Protein AF-A0A421NUI9-F1 (afdb_monomer_lite)

Organism: NCBI:txid69896

Secondary structure (DSSP, 8-state):
---------SSHHHHHHHHHHHTSTTHHHHHT-BSSTT--B--HHHHHT-------HHHHHHHHHHHHHHHHHHHHHT-

Radius of gyration: 16.75 Å; chains: 1; bounding box: 51×28×39 Å

Structure (mmCIF, N/CA/C/O backbone):
data_AF-A0A421NUI9-F1
#
_entry.id   AF-A0A421NUI9-F1
#
loop_
_atom_site.group_PDB
_atom_site.id
_atom_site.type_symbol
_atom_site.label_atom_id
_atom_site.label_alt_id
_atom_site.label_comp_id
_atom_site.label_asym_id
_atom_site.label_entity_id
_atom_site.label_seq_id
_atom_site.pdbx_PDB_ins_code
_atom_site.Cartn_x
_atom_site.Cartn_y
_atom_site.Cartn_z
_atom_site.occupancy
_atom_site.B_iso_or_equiv
_atom_site.auth_seq_id
_atom_site.auth_comp_id
_atom_site.auth_asym_id
_atom_site.auth_atom_id
_atom_site.pdbx_PDB_model_num
ATOM 1 N N . MET A 1 1 ? -30.255 18.557 -13.486 1.00 32.28 1 MET A N 1
ATOM 2 C CA . MET A 1 1 ? -30.600 18.673 -12.054 1.00 32.28 1 MET A CA 1
ATOM 3 C C . MET A 1 1 ? -29.611 17.811 -11.285 1.00 32.28 1 MET A C 1
ATOM 5 O O . MET A 1 1 ? -29.653 16.597 -11.410 1.00 32.28 1 MET A O 1
ATOM 9 N N . PHE A 1 2 ? -28.635 18.441 -10.631 1.00 46.69 2 PHE A N 1
ATOM 10 C CA . PHE A 1 2 ? -27.554 17.768 -9.907 1.00 46.69 2 PHE A CA 1
ATOM 11 C C . PHE A 1 2 ? -27.978 17.535 -8.464 1.00 46.69 2 PHE A C 1
ATOM 13 O O . PHE A 1 2 ? -28.055 18.512 -7.738 1.00 46.69 2 PHE A O 1
ATOM 20 N N . LEU A 1 3 ? -28.208 16.287 -8.053 1.00 37.91 3 LEU A N 1
ATOM 21 C CA . LEU A 1 3 ? -28.130 15.852 -6.650 1.00 37.91 3 LEU A CA 1
ATOM 22 C C . LEU A 1 3 ? -27.828 14.344 -6.613 1.00 37.91 3 LEU A C 1
ATOM 24 O O . LEU A 1 3 ? -28.621 13.536 -6.148 1.00 37.91 3 LEU A O 1
ATOM 28 N N . GLY A 1 4 ? -26.682 13.953 -7.166 1.00 36.31 4 GLY A N 1
ATOM 29 C CA . GLY A 1 4 ? -26.107 12.629 -6.950 1.00 36.31 4 GLY A CA 1
ATOM 30 C C . GLY A 1 4 ? -24.892 12.808 -6.066 1.00 36.31 4 GLY A C 1
ATOM 31 O O . GLY A 1 4 ? -23.798 13.017 -6.583 1.00 36.31 4 GLY A O 1
ATOM 32 N N . GLY A 1 5 ? -25.094 12.828 -4.746 1.00 39.91 5 GLY A N 1
ATOM 33 C CA . GLY A 1 5 ? -23.985 12.794 -3.803 1.00 39.91 5 GLY A CA 1
ATOM 34 C C . GLY A 1 5 ? -23.084 11.630 -4.187 1.00 39.91 5 GLY A C 1
ATOM 35 O O . GLY A 1 5 ? -23.549 10.494 -4.259 1.00 39.91 5 GLY A O 1
ATOM 36 N N . PHE A 1 6 ? -21.825 11.931 -4.496 1.00 41.44 6 PHE A N 1
ATOM 37 C CA . PHE A 1 6 ? -20.774 10.935 -4.610 1.00 41.44 6 PHE A CA 1
ATOM 38 C C . PHE A 1 6 ? -20.730 10.194 -3.273 1.00 41.44 6 PHE A C 1
ATOM 40 O O . PHE A 1 6 ? -20.059 10.611 -2.330 1.00 41.44 6 PHE A O 1
ATOM 47 N N . VAL A 1 7 ? -21.478 9.098 -3.173 1.00 42.41 7 VAL A N 1
ATOM 48 C CA . VAL A 1 7 ? -21.188 8.050 -2.210 1.00 42.41 7 VAL A CA 1
ATOM 49 C C . VAL A 1 7 ? -19.872 7.485 -2.714 1.00 42.41 7 VAL A C 1
ATOM 51 O O . VAL A 1 7 ? -19.850 6.602 -3.568 1.00 42.41 7 VAL A O 1
ATOM 54 N N . PHE A 1 8 ? -18.761 8.086 -2.280 1.00 42.56 8 PHE A N 1
ATOM 55 C CA . PHE A 1 8 ? -17.467 7.432 -2.353 1.00 42.56 8 PHE A CA 1
ATOM 56 C C . PHE A 1 8 ? -17.686 6.084 -1.694 1.00 42.56 8 PHE A C 1
ATOM 58 O O . PHE A 1 8 ? -17.876 6.016 -0.486 1.00 42.56 8 PHE A O 1
ATOM 65 N N . TRP A 1 9 ? -17.763 5.045 -2.512 1.00 45.75 9 TRP A N 1
ATOM 66 C CA . TRP A 1 9 ? -17.788 3.658 -2.101 1.00 45.75 9 TRP A CA 1
ATOM 67 C C . TRP A 1 9 ? -16.692 3.474 -1.040 1.00 45.75 9 TRP A C 1
ATOM 69 O O . TRP A 1 9 ? -15.502 3.601 -1.329 1.00 45.75 9 TRP A O 1
ATOM 79 N N . SER A 1 10 ? -17.113 3.368 0.222 1.00 51.38 10 SER A N 1
ATOM 80 C CA . SER A 1 10 ? -16.399 3.974 1.357 1.00 51.38 10 SER A CA 1
ATOM 81 C C . SER A 1 10 ? -15.067 3.324 1.734 1.00 51.38 10 SER A C 1
ATOM 83 O O . SER A 1 10 ? -14.314 3.933 2.496 1.00 51.38 10 SER A O 1
ATOM 85 N N . GLY A 1 11 ? -14.758 2.140 1.197 1.00 53.19 11 GLY A N 1
ATOM 86 C CA . GLY A 1 11 ? -13.554 1.369 1.529 1.00 53.19 11 GLY A CA 1
ATOM 87 C C . GLY A 1 11 ? -12.494 1.314 0.424 1.00 53.19 11 GLY A C 1
ATOM 88 O O . GLY A 1 11 ? -11.311 1.482 0.708 1.00 53.19 11 GLY A O 1
ATOM 89 N N . GLY A 1 12 ? -12.891 1.154 -0.842 1.00 66.62 12 GLY A N 1
ATOM 90 C CA . GLY A 1 12 ? -11.960 0.828 -1.933 1.00 66.62 12 GLY A CA 1
ATOM 91 C C . GLY A 1 12 ? -10.835 1.843 -2.171 1.00 66.62 12 GLY A C 1
ATOM 92 O O . GLY A 1 12 ? -9.666 1.454 -2.168 1.00 66.62 12 GLY A O 1
ATOM 93 N N . PRO A 1 13 ? -11.136 3.149 -2.324 1.00 77.94 13 PRO A N 1
ATOM 94 C CA . PRO A 1 13 ? -10.103 4.158 -2.564 1.00 77.94 13 PRO A CA 1
ATOM 95 C C . PRO A 1 13 ? -9.139 4.335 -1.382 1.00 77.94 13 PRO A C 1
ATOM 97 O O . PRO A 1 13 ? -7.954 4.585 -1.586 1.00 77.94 13 PRO A O 1
ATOM 100 N N . ARG A 1 14 ? -9.631 4.178 -0.144 1.00 81.56 14 ARG A N 1
ATOM 101 C CA . ARG A 1 14 ? -8.810 4.297 1.073 1.00 81.56 14 ARG A CA 1
ATOM 102 C C . ARG A 1 14 ? -7.895 3.093 1.248 1.00 81.56 14 ARG A C 1
ATOM 104 O O . ARG A 1 14 ? -6.721 3.266 1.556 1.00 81.56 14 ARG A O 1
ATOM 111 N N . TYR A 1 15 ? -8.417 1.890 1.004 1.00 84.06 15 TYR A N 1
ATOM 112 C CA . TYR A 1 15 ? -7.616 0.671 1.022 1.00 84.06 15 TYR A CA 1
ATOM 113 C C . TYR A 1 15 ? -6.494 0.757 -0.009 1.00 84.06 15 TYR A C 1
ATOM 115 O O . TYR A 1 15 ? -5.340 0.516 0.330 1.00 84.06 15 TYR A O 1
ATOM 123 N N . LEU A 1 16 ? -6.816 1.162 -1.243 1.00 82.12 16 LEU A N 1
ATOM 124 C CA . LEU A 1 16 ? -5.824 1.318 -2.303 1.00 82.12 16 LEU A CA 1
ATOM 125 C C . LEU A 1 16 ? -4.744 2.335 -1.922 1.00 82.12 16 LEU A C 1
ATOM 127 O O . LEU A 1 16 ? -3.563 2.053 -2.102 1.00 82.12 16 LEU A O 1
ATOM 131 N N . LEU A 1 17 ? -5.129 3.478 -1.347 1.00 83.88 17 LEU A N 1
ATOM 132 C CA . LEU A 1 17 ? -4.181 4.482 -0.869 1.00 83.88 17 LEU A CA 1
ATOM 133 C C . LEU A 1 17 ? -3.215 3.894 0.168 1.00 83.88 17 LEU A C 1
ATOM 135 O O . LEU A 1 17 ? -2.004 4.012 -0.005 1.00 83.88 17 LEU A O 1
ATOM 139 N N . TYR A 1 18 ? -3.735 3.218 1.198 1.00 82.44 18 TYR A N 1
ATOM 140 C CA . TYR A 1 18 ? -2.902 2.588 2.225 1.00 82.44 18 TYR A CA 1
ATOM 141 C C . TYR A 1 18 ? -2.029 1.462 1.674 1.00 82.44 18 TYR A C 1
ATOM 143 O O . TYR A 1 18 ? -0.861 1.327 2.044 1.00 82.44 18 TYR A O 1
ATOM 151 N N . PHE A 1 19 ? -2.574 0.670 0.759 1.00 81.31 19 PHE A N 1
ATOM 152 C CA . PHE A 1 19 ? -1.858 -0.406 0.095 1.00 81.31 19 PHE A CA 1
ATOM 153 C C . PHE A 1 19 ? -0.690 0.129 -0.748 1.00 81.31 19 PHE A C 1
ATOM 155 O O . PHE A 1 19 ? 0.422 -0.402 -0.671 1.00 81.31 19 PHE A O 1
ATOM 162 N N . MET A 1 20 ? -0.913 1.214 -1.494 1.00 78.31 20 MET A N 1
ATOM 163 C CA . MET A 1 20 ? 0.116 1.883 -2.292 1.00 78.31 20 MET A CA 1
ATOM 164 C C . MET A 1 20 ? 1.149 2.611 -1.431 1.00 78.31 20 MET A C 1
ATOM 166 O O . MET A 1 20 ? 2.326 2.606 -1.782 1.00 78.31 20 MET A O 1
ATOM 170 N N . SER A 1 21 ? 0.748 3.211 -0.307 1.00 77.62 21 SER A N 1
ATOM 171 C CA . SER A 1 21 ? 1.686 3.880 0.601 1.00 77.62 21 SER A CA 1
ATOM 172 C C . SER A 1 21 ? 2.506 2.899 1.442 1.00 77.62 21 SER A C 1
ATOM 174 O O . SER A 1 21 ? 3.636 3.214 1.802 1.00 77.62 21 SER A O 1
ATOM 176 N N . GLY A 1 22 ? 1.938 1.734 1.774 1.00 72.38 22 GLY A N 1
ATOM 177 C CA . GLY A 1 22 ? 2.509 0.779 2.726 1.00 72.38 22 GLY A CA 1
ATOM 178 C C . GLY A 1 22 ? 3.140 -0.467 2.100 1.00 72.38 22 GLY A C 1
ATOM 179 O O . GLY A 1 22 ? 4.311 -0.734 2.347 1.00 72.38 22 GLY A O 1
ATOM 180 N N . ILE A 1 23 ? 2.379 -1.247 1.317 1.00 61.94 23 ILE A N 1
ATOM 181 C CA . ILE A 1 23 ? 2.767 -2.615 0.902 1.00 61.94 23 ILE A CA 1
ATOM 182 C C . ILE A 1 23 ? 3.559 -2.622 -0.405 1.00 61.94 23 ILE A C 1
ATOM 184 O O . ILE A 1 23 ? 4.638 -3.201 -0.468 1.00 61.94 23 ILE A O 1
ATOM 188 N N . ILE A 1 24 ? 3.048 -1.954 -1.440 1.00 61.47 24 ILE A N 1
ATOM 189 C CA . ILE A 1 24 ? 3.837 -1.650 -2.651 1.00 61.47 24 ILE A CA 1
ATOM 190 C C . ILE A 1 24 ? 4.771 -0.455 -2.401 1.00 61.47 24 ILE A C 1
ATOM 192 O O . ILE A 1 24 ? 5.654 -0.173 -3.214 1.00 61.47 24 ILE A O 1
ATOM 196 N N . GLY A 1 25 ? 4.564 0.212 -1.254 1.00 61.88 25 GLY A N 1
ATOM 197 C CA . GLY A 1 25 ? 5.200 1.427 -0.766 1.00 61.88 25 GLY A CA 1
ATOM 198 C C . GLY A 1 25 ? 6.529 1.691 -1.425 1.00 61.88 25 GLY A C 1
ATOM 199 O O . GLY A 1 25 ? 7.406 0.853 -1.290 1.00 61.88 25 GLY A O 1
ATOM 200 N N . PHE A 1 26 ? 6.612 2.823 -2.135 1.00 63.09 26 PHE A N 1
ATOM 201 C CA . PHE A 1 26 ? 7.744 3.466 -2.822 1.00 63.09 26 PHE A CA 1
ATOM 202 C C . PHE A 1 26 ? 8.961 2.622 -3.223 1.00 63.09 26 PHE A C 1
ATOM 204 O O . PHE A 1 26 ? 9.411 2.767 -4.343 1.00 63.09 26 PHE A O 1
ATOM 211 N N . ARG A 1 27 ? 9.504 1.770 -2.360 1.00 67.75 27 ARG A N 1
ATOM 212 C CA . ARG A 1 27 ? 10.528 0.761 -2.618 1.00 67.75 27 ARG A CA 1
ATOM 213 C C . ARG A 1 27 ? 10.195 -0.183 -3.774 1.00 67.75 27 ARG A C 1
ATOM 215 O O . ARG A 1 27 ? 11.034 -0.329 -4.652 1.00 67.75 27 ARG A O 1
ATOM 222 N N . GLU A 1 28 ? 9.015 -0.802 -3.819 1.00 72.25 28 GLU A N 1
ATOM 223 C CA . GLU A 1 28 ? 8.705 -1.711 -4.940 1.00 72.25 28 GLU A CA 1
ATOM 224 C C . GLU A 1 28 ? 8.485 -0.914 -6.232 1.00 72.25 28 GLU A C 1
ATOM 226 O O . GLU A 1 28 ? 8.998 -1.283 -7.286 1.00 72.25 28 GLU A O 1
ATOM 231 N N . LEU A 1 29 ? 7.827 0.247 -6.141 1.00 73.19 29 LEU A N 1
ATOM 232 C CA . LEU A 1 29 ? 7.718 1.192 -7.258 1.00 73.19 29 LEU A CA 1
ATOM 233 C C . LEU A 1 29 ? 9.084 1.697 -7.742 1.00 73.19 29 LEU A C 1
ATOM 235 O O . LEU A 1 29 ? 9.284 1.839 -8.940 1.00 73.19 29 LEU A O 1
ATOM 239 N N . HIS A 1 30 ? 10.027 1.930 -6.832 1.00 72.38 30 HIS A N 1
ATOM 240 C CA . HIS A 1 30 ? 11.398 2.343 -7.114 1.00 72.38 30 HIS A CA 1
ATOM 241 C C . HIS A 1 30 ? 12.190 1.214 -7.779 1.00 72.38 30 HIS A C 1
ATOM 243 O O . HIS A 1 30 ? 12.952 1.471 -8.702 1.00 72.38 30 HIS A O 1
ATOM 249 N N . ASN A 1 31 ? 11.979 -0.038 -7.367 1.00 75.94 31 ASN A N 1
ATOM 250 C CA . ASN A 1 31 ? 12.578 -1.206 -8.020 1.00 75.94 31 ASN A CA 1
ATOM 251 C C . ASN A 1 31 ? 12.030 -1.423 -9.440 1.00 75.94 31 ASN A C 1
ATOM 253 O O . ASN A 1 31 ? 12.734 -1.946 -10.298 1.00 75.94 31 ASN A O 1
ATOM 257 N N . MET A 1 32 ? 10.780 -1.022 -9.683 1.00 76.31 32 MET A N 1
ATOM 258 C CA . MET A 1 32 ? 10.138 -1.049 -11.001 1.00 76.31 32 MET A CA 1
ATOM 259 C C . MET A 1 32 ? 10.394 0.221 -11.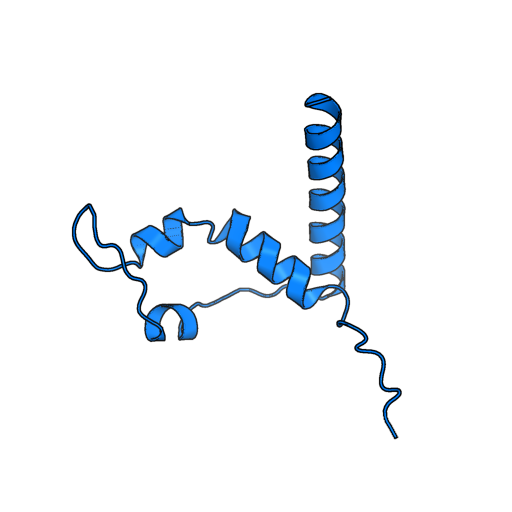828 1.00 76.31 32 MET A C 1
ATOM 261 O O . MET A 1 32 ? 10.003 0.291 -12.997 1.00 76.31 32 MET A O 1
ATOM 265 N N . ALA A 1 33 ? 11.017 1.233 -11.228 1.00 75.38 33 ALA A N 1
ATOM 266 C CA . ALA A 1 33 ? 11.311 2.485 -11.887 1.00 75.38 33 ALA A CA 1
ATOM 267 C C . ALA A 1 33 ? 12.583 2.372 -12.729 1.00 75.38 33 ALA A C 1
ATOM 269 O O . ALA A 1 33 ? 13.535 1.671 -12.389 1.00 75.38 33 ALA A O 1
ATOM 270 N N . ILE A 1 34 ? 12.591 3.088 -13.846 1.00 73.94 34 ILE A N 1
ATOM 271 C CA . ILE A 1 34 ? 13.676 3.069 -14.821 1.00 73.94 34 ILE A CA 1
ATOM 272 C C . ILE A 1 34 ? 14.395 4.418 -14.751 1.00 73.94 34 ILE A C 1
ATOM 274 O O . ILE A 1 34 ? 13.753 5.466 -14.653 1.00 73.94 34 ILE A O 1
ATOM 278 N N . GLY A 1 35 ? 15.727 4.395 -14.810 1.00 71.81 35 GLY A N 1
ATOM 279 C CA . GLY A 1 35 ? 16.560 5.596 -14.855 1.00 71.81 35 GLY A CA 1
ATOM 280 C C . GLY A 1 35 ? 17.836 5.485 -14.026 1.00 71.81 35 GLY A C 1
ATOM 281 O O . GLY A 1 35 ? 18.082 4.484 -13.357 1.00 71.81 35 GLY A O 1
ATOM 282 N N . THR A 1 36 ? 18.673 6.516 -14.091 1.00 63.91 36 THR A N 1
ATOM 283 C CA . THR A 1 36 ? 19.884 6.650 -13.271 1.00 63.91 36 THR A CA 1
ATOM 284 C C . THR A 1 36 ? 19.601 7.480 -12.020 1.00 63.91 36 THR A C 1
ATOM 286 O O . THR A 1 36 ? 18.601 8.197 -11.940 1.00 63.91 36 THR A O 1
ATOM 289 N N . THR A 1 37 ? 20.479 7.376 -11.020 1.00 66.69 37 THR A N 1
ATOM 290 C CA . THR A 1 37 ? 20.376 8.057 -9.722 1.00 66.69 37 THR A CA 1
ATOM 291 C C . THR A 1 37 ? 20.209 9.574 -9.914 1.00 66.69 37 THR A C 1
ATOM 293 O O . THR A 1 37 ? 21.180 10.281 -10.163 1.00 66.69 37 THR A O 1
ATOM 296 N N . GLY A 1 38 ? 18.966 10.068 -9.856 1.00 67.19 38 GLY A N 1
ATOM 297 C CA . GLY A 1 38 ? 18.608 11.480 -10.074 1.00 67.19 38 GLY A CA 1
ATOM 298 C C . GLY A 1 38 ? 17.449 11.719 -11.053 1.00 67.19 38 GLY A C 1
ATOM 299 O O . GLY A 1 38 ? 16.805 12.763 -10.977 1.00 67.19 38 GLY A O 1
ATOM 300 N N . GLN A 1 39 ? 17.131 10.756 -11.923 1.00 68.25 39 GLN A N 1
ATOM 301 C CA . GLN A 1 39 ? 15.968 10.802 -12.821 1.00 68.25 39 GLN A CA 1
ATOM 302 C C . GLN A 1 39 ? 15.275 9.445 -12.850 1.00 68.25 39 GLN A C 1
ATOM 304 O O . GLN A 1 39 ? 15.423 8.661 -13.782 1.00 68.25 39 GLN A O 1
ATOM 309 N N . ILE A 1 40 ? 14.517 9.176 -11.793 1.00 78.69 40 ILE A N 1
ATOM 310 C CA . ILE A 1 40 ? 13.746 7.948 -11.646 1.00 78.69 40 ILE A CA 1
ATOM 311 C C . ILE A 1 40 ? 12.338 8.213 -12.173 1.00 7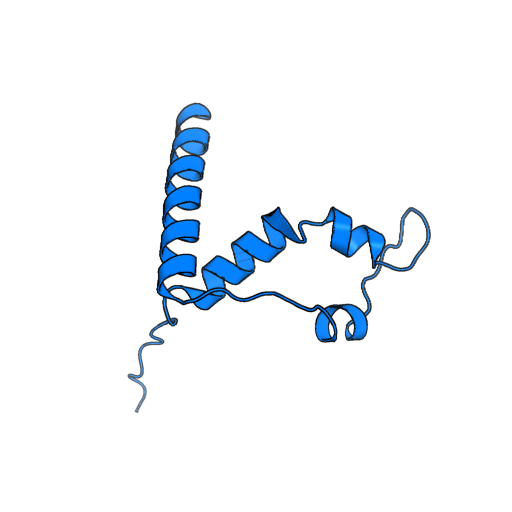8.69 40 ILE A C 1
ATOM 313 O O . ILE A 1 40 ? 11.644 9.101 -11.674 1.00 78.69 40 ILE A O 1
ATOM 317 N N . GLN A 1 41 ? 11.926 7.461 -13.191 1.00 81.81 41 GLN A N 1
ATOM 318 C CA . GLN A 1 41 ? 10.587 7.545 -13.769 1.00 81.81 41 GLN A CA 1
ATOM 319 C C . GLN A 1 41 ? 9.917 6.178 -13.723 1.00 81.81 41 GLN A C 1
ATOM 321 O O . GLN A 1 41 ? 10.550 5.150 -13.962 1.00 81.81 41 GLN A O 1
ATOM 326 N N . ILE A 1 42 ? 8.618 6.170 -13.439 1.00 82.50 42 ILE A N 1
ATOM 327 C CA . ILE A 1 42 ? 7.804 4.961 -13.515 1.00 82.50 42 ILE A CA 1
ATOM 328 C C . ILE A 1 42 ? 6.965 5.071 -14.789 1.00 82.50 42 ILE A C 1
ATOM 330 O O . ILE A 1 42 ? 6.124 5.970 -14.874 1.00 82.50 42 ILE A O 1
ATOM 334 N N . PRO A 1 43 ? 7.192 4.204 -15.791 1.00 84.75 43 PRO A N 1
ATOM 335 C CA . PRO A 1 43 ? 6.355 4.169 -16.980 1.00 84.75 43 PRO A CA 1
ATOM 336 C C . PRO A 1 43 ? 4.889 3.931 -16.612 1.00 84.75 43 PRO A C 1
ATOM 338 O O . PRO A 1 43 ? 4.584 3.135 -15.725 1.00 84.75 43 PRO A O 1
ATOM 341 N N . ILE A 1 44 ? 3.970 4.569 -17.337 1.00 81.19 44 ILE A N 1
ATOM 342 C CA . ILE A 1 44 ? 2.525 4.368 -17.136 1.00 81.19 44 ILE A CA 1
ATOM 343 C C . ILE A 1 44 ? 2.160 2.888 -17.313 1.00 81.19 44 ILE A C 1
ATOM 345 O O . ILE A 1 44 ? 1.426 2.338 -16.500 1.00 81.19 44 IL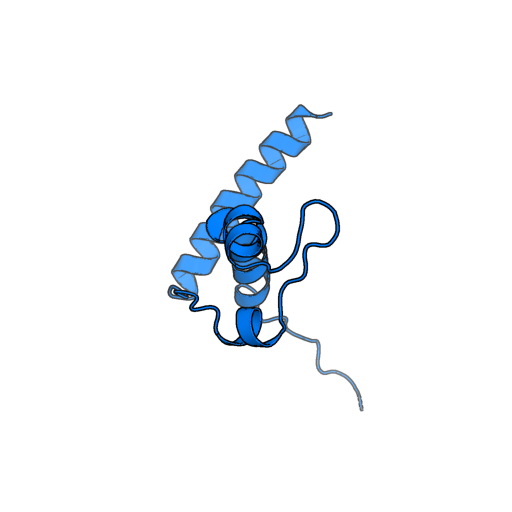E A O 1
ATOM 349 N N . THR A 1 45 ? 2.774 2.213 -18.286 1.00 83.44 45 THR A N 1
ATOM 350 C CA . THR A 1 45 ? 2.593 0.776 -18.525 1.00 83.44 45 THR A CA 1
ATOM 351 C C . THR A 1 45 ? 2.978 -0.084 -17.320 1.00 83.44 45 THR A C 1
ATOM 353 O O . THR A 1 45 ? 2.386 -1.136 -17.098 1.00 83.44 45 THR A O 1
ATOM 356 N N . THR A 1 46 ? 3.944 0.342 -16.505 1.00 81.06 46 THR A N 1
ATOM 357 C CA . THR A 1 46 ? 4.316 -0.355 -15.266 1.00 81.06 46 THR A CA 1
ATOM 358 C C . THR A 1 46 ? 3.212 -0.245 -14.216 1.00 81.06 46 THR A C 1
ATOM 360 O O . THR A 1 46 ? 2.917 -1.223 -13.533 1.00 81.06 46 THR A O 1
ATOM 363 N N . ILE A 1 47 ? 2.570 0.922 -14.107 1.00 80.75 47 ILE A N 1
ATOM 364 C CA . ILE A 1 47 ? 1.433 1.134 -13.199 1.00 80.75 47 ILE A CA 1
ATOM 365 C C . ILE A 1 47 ? 0.203 0.351 -13.674 1.00 80.75 47 ILE A C 1
ATOM 367 O O . ILE A 1 47 ? -0.476 -0.269 -12.861 1.00 80.75 47 ILE A O 1
ATOM 371 N N . GLU A 1 48 ? -0.064 0.333 -14.980 1.00 83.31 48 GLU A N 1
ATOM 372 C CA . GLU A 1 48 ? -1.195 -0.400 -15.569 1.00 83.31 48 GLU A CA 1
ATOM 373 C C . GLU A 1 48 ? -1.089 -1.917 -15.368 1.00 83.31 48 GLU A C 1
ATOM 375 O O . GLU A 1 48 ? -2.100 -2.588 -15.176 1.00 83.31 48 GLU A O 1
ATOM 380 N N . ASN A 1 49 ? 0.133 -2.458 -15.364 1.00 82.38 49 ASN A N 1
ATOM 381 C CA . ASN A 1 49 ? 0.387 -3.888 -15.170 1.00 82.38 49 ASN A CA 1
ATOM 382 C C . ASN A 1 49 ? 0.568 -4.289 -13.695 1.00 82.38 49 ASN A C 1
ATOM 384 O O . ASN A 1 49 ? 0.867 -5.449 -13.391 1.00 82.38 49 ASN A O 1
ATOM 388 N N . LEU A 1 50 ? 0.394 -3.351 -12.760 1.00 79.25 50 LEU A N 1
ATOM 389 C CA . LEU A 1 50 ? 0.550 -3.611 -11.337 1.00 79.25 50 LEU A CA 1
ATOM 390 C C . LEU A 1 50 ? -0.533 -4.586 -10.856 1.00 79.25 50 LEU A C 1
ATOM 392 O O . LEU A 1 50 ? -1.720 -4.270 -10.800 1.00 79.25 50 LEU A O 1
ATOM 396 N N . THR A 1 51 ? -0.120 -5.792 -10.471 1.00 77.81 51 THR A N 1
ATOM 397 C CA . THR A 1 51 ? -1.055 -6.797 -9.961 1.00 77.81 51 THR A CA 1
ATOM 398 C C . THR A 1 51 ? -1.292 -6.581 -8.470 1.00 77.81 51 THR A C 1
ATOM 400 O O . THR A 1 51 ? -0.414 -6.834 -7.645 1.00 77.81 51 THR A O 1
ATOM 403 N N . ILE A 1 52 ? -2.500 -6.141 -8.117 1.00 77.12 52 ILE A N 1
ATOM 404 C CA . ILE A 1 52 ? -2.921 -5.933 -6.729 1.00 77.12 52 ILE A CA 1
ATOM 405 C C . ILE A 1 52 ? -3.855 -7.065 -6.312 1.00 77.12 52 ILE A C 1
ATOM 407 O O . ILE A 1 52 ? -4.890 -7.297 -6.935 1.00 77.12 52 ILE A O 1
ATOM 411 N N . LYS A 1 53 ? -3.520 -7.756 -5.219 1.00 78.69 53 LYS A N 1
ATOM 412 C CA . LYS A 1 53 ? -4.450 -8.690 -4.578 1.00 78.69 53 LYS A CA 1
ATOM 413 C C . LYS A 1 53 ? -5.440 -7.883 -3.747 1.00 78.69 53 LYS A C 1
ATOM 415 O O . LYS A 1 53 ? -5.080 -7.378 -2.690 1.00 78.69 53 LYS A O 1
ATOM 420 N N . ILE A 1 54 ? -6.664 -7.746 -4.246 1.00 82.56 54 ILE A N 1
ATOM 421 C CA . ILE A 1 54 ? -7.737 -7.020 -3.563 1.00 82.56 54 ILE A CA 1
ATOM 422 C C . ILE A 1 54 ? -8.533 -8.024 -2.709 1.00 82.56 54 ILE A C 1
ATOM 424 O O . ILE A 1 54 ? -9.150 -8.926 -3.280 1.00 82.56 54 ILE A O 1
ATOM 428 N N . PRO A 1 55 ? -8.512 -7.914 -1.367 1.00 86.31 55 PRO A N 1
ATOM 429 C CA . PRO A 1 55 ? -9.298 -8.776 -0.487 1.00 86.31 55 PRO A CA 1
ATOM 430 C C . PRO A 1 55 ? -10.784 -8.380 -0.508 1.00 86.31 55 PRO A C 1
ATOM 432 O O . PRO A 1 55 ? -11.170 -7.401 -1.155 1.00 86.31 55 PRO A O 1
ATOM 435 N N . SER A 1 56 ? -11.639 -9.122 0.199 1.00 90.38 56 SER A N 1
ATOM 436 C CA . SER A 1 56 ? -13.072 -8.798 0.284 1.00 90.38 56 SER A CA 1
ATOM 437 C C . SER A 1 56 ? -13.316 -7.420 0.924 1.00 90.38 56 SER A C 1
ATOM 439 O O . SER A 1 56 ? -12.478 -6.920 1.670 1.00 90.38 56 SER A O 1
ATOM 441 N N . LEU A 1 57 ? -14.466 -6.785 0.660 1.00 86.06 57 LEU A N 1
ATOM 442 C CA . LEU A 1 57 ? -14.764 -5.449 1.211 1.00 86.06 57 LEU A CA 1
ATOM 443 C C . LEU A 1 57 ? -14.749 -5.421 2.740 1.00 86.06 57 LEU A C 1
ATOM 445 O O . LEU A 1 57 ? -14.234 -4.477 3.331 1.00 86.06 57 LEU A O 1
ATOM 449 N N . GLU A 1 58 ? -15.249 -6.481 3.370 1.00 89.31 58 GLU A N 1
ATOM 450 C CA . GLU A 1 58 ? -15.226 -6.621 4.824 1.00 89.31 58 GLU A CA 1
ATOM 451 C C . GLU A 1 58 ? -13.785 -6.662 5.363 1.00 89.31 58 GLU A C 1
ATOM 453 O O . GLU A 1 58 ? -13.463 -6.026 6.368 1.00 89.31 58 GLU A O 1
ATOM 458 N N . GLU A 1 59 ? -12.886 -7.376 4.684 1.00 88.12 59 GLU A N 1
ATOM 459 C CA . GLU A 1 59 ? -11.467 -7.413 5.046 1.00 88.12 59 GLU A CA 1
ATOM 460 C C . GLU A 1 59 ? -10.777 -6.069 4.796 1.00 88.12 59 GLU A C 1
ATOM 462 O O . GLU A 1 59 ? -9.983 -5.633 5.630 1.00 88.12 59 GLU A O 1
ATOM 467 N N . GLN A 1 60 ? -11.104 -5.380 3.698 1.00 87.31 60 GLN A N 1
ATOM 468 C CA . GLN A 1 60 ? -10.580 -4.040 3.420 1.00 87.31 60 GLN A CA 1
ATOM 469 C C . GLN A 1 60 ? -10.933 -3.065 4.548 1.00 87.31 60 GLN A C 1
ATOM 471 O O . GLN A 1 60 ? -10.057 -2.346 5.032 1.00 87.31 60 GLN A O 1
ATOM 476 N N . GLU A 1 61 ? -12.183 -3.072 5.016 1.00 89.19 61 GLU A N 1
ATOM 477 C CA . GLU A 1 61 ? -12.629 -2.222 6.125 1.00 89.19 61 GLU A CA 1
ATOM 478 C C . GLU A 1 61 ? -11.929 -2.564 7.446 1.00 89.19 61 GLU A C 1
ATOM 480 O O . GLU A 1 61 ? -11.511 -1.658 8.171 1.00 89.19 61 GLU A O 1
ATOM 485 N N . LYS A 1 62 ? -11.731 -3.855 7.751 1.00 89.81 62 LYS A N 1
ATOM 486 C CA . LYS A 1 62 ? -10.979 -4.295 8.944 1.00 89.81 62 LYS A CA 1
ATOM 487 C C . LYS A 1 62 ? -9.531 -3.800 8.924 1.00 89.81 62 LYS A C 1
ATOM 489 O O . LYS A 1 62 ? -9.021 -3.341 9.952 1.00 89.81 62 LYS A O 1
ATOM 494 N N . ILE A 1 63 ? -8.882 -3.874 7.762 1.00 88.00 63 ILE A N 1
ATOM 495 C CA . ILE A 1 63 ? -7.504 -3.404 7.574 1.00 88.00 63 ILE A CA 1
ATOM 496 C C . ILE A 1 63 ? -7.442 -1.884 7.749 1.00 88.00 63 ILE A C 1
ATOM 498 O O . ILE A 1 63 ? -6.649 -1.406 8.558 1.00 88.00 63 ILE A O 1
ATOM 502 N N . ILE A 1 64 ? -8.316 -1.134 7.064 1.00 88.12 64 ILE A N 1
ATOM 503 C CA . ILE A 1 64 ? -8.396 0.334 7.172 1.00 88.12 64 ILE A CA 1
ATOM 504 C C . ILE A 1 64 ? -8.584 0.758 8.628 1.00 88.12 64 ILE A C 1
ATOM 506 O O . ILE A 1 64 ? -7.834 1.591 9.126 1.00 88.12 64 ILE A O 1
ATOM 510 N N . LYS A 1 65 ? -9.538 0.146 9.335 1.00 89.75 65 LYS A N 1
ATOM 511 C CA . LYS A 1 65 ? -9.841 0.503 10.724 1.00 89.75 65 LYS A CA 1
ATOM 512 C C . LYS A 1 65 ? -8.642 0.300 11.652 1.00 89.75 65 LYS A C 1
ATOM 514 O O . LYS A 1 65 ? -8.420 1.113 12.542 1.00 89.75 65 LYS A O 1
ATOM 519 N N . SER A 1 66 ? -7.874 -0.768 11.446 1.00 89.19 66 SER A N 1
ATOM 520 C CA . SER A 1 66 ? -6.662 -1.029 12.231 1.00 89.19 66 SER A CA 1
ATOM 521 C C . SER A 1 66 ? -5.581 0.026 11.966 1.00 89.19 66 SER A C 1
ATOM 523 O O . SER A 1 66 ? -4.959 0.515 12.906 1.00 89.19 66 SER A O 1
ATOM 525 N N . LEU A 1 67 ? -5.398 0.419 10.701 1.00 86.88 67 LEU A N 1
ATOM 526 C CA . LEU A 1 67 ? -4.433 1.449 10.305 1.00 86.88 67 LEU A CA 1
ATOM 527 C C . LEU A 1 67 ? -4.817 2.844 10.819 1.00 86.88 67 LEU A C 1
ATOM 529 O O . LEU A 1 67 ? -3.948 3.576 11.288 1.00 86.88 67 LEU A O 1
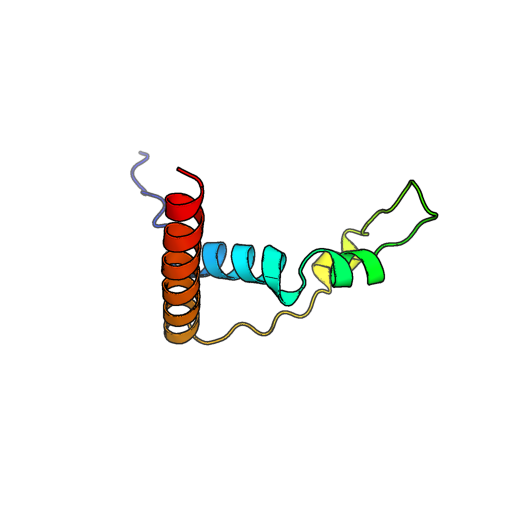ATOM 533 N N . ASP A 1 68 ? -6.104 3.198 10.778 1.00 87.69 68 ASP A N 1
ATOM 534 C CA . ASP A 1 68 ? -6.603 4.489 11.268 1.00 87.69 68 ASP A CA 1
ATOM 535 C C . ASP A 1 68 ? -6.356 4.655 12.778 1.00 87.69 68 ASP A C 1
ATOM 537 O O . ASP A 1 68 ? -5.953 5.728 13.231 1.00 87.69 68 ASP A O 1
ATOM 541 N N . VAL A 1 69 ? -6.552 3.587 13.563 1.00 89.62 69 VAL A N 1
ATOM 542 C CA . VAL A 1 69 ? -6.275 3.595 15.011 1.00 89.62 69 VAL A CA 1
ATOM 543 C C . VAL A 1 69 ? -4.794 3.862 15.278 1.00 89.62 69 VAL A C 1
ATOM 545 O O . VAL A 1 69 ? -4.468 4.744 16.072 1.00 89.62 69 VAL A O 1
ATOM 548 N N . GLU A 1 70 ? -3.904 3.141 14.597 1.00 87.56 70 GLU A N 1
ATOM 549 C CA . GLU A 1 70 ? -2.455 3.303 14.755 1.00 87.56 70 GLU A CA 1
ATOM 550 C C . GLU A 1 70 ? -2.003 4.721 14.372 1.00 87.56 70 GLU A C 1
ATOM 552 O O . GLU A 1 70 ? -1.225 5.362 15.085 1.00 87.56 70 GLU A O 1
ATOM 557 N N . TYR A 1 71 ? -2.544 5.253 13.273 1.00 86.56 71 TYR A N 1
ATOM 558 C CA . TYR A 1 71 ? -2.243 6.606 12.817 1.00 86.56 71 TYR A CA 1
ATOM 559 C C . TYR A 1 71 ? -2.627 7.670 13.855 1.00 86.56 71 TYR A C 1
ATOM 561 O O . TYR A 1 71 ? -1.829 8.569 14.141 1.00 86.56 71 TYR A O 1
ATOM 569 N N . GLU A 1 72 ? -3.815 7.569 14.458 1.00 88.50 72 GLU A N 1
ATOM 570 C CA . GLU A 1 72 ? -4.248 8.516 15.491 1.00 88.50 72 GLU A CA 1
ATOM 571 C C . GLU A 1 72 ? -3.400 8.412 16.771 1.00 88.50 72 GLU A C 1
ATOM 573 O O . GLU A 1 72 ? -3.109 9.439 17.391 1.00 88.50 72 GLU A O 1
ATOM 578 N N . LEU A 1 73 ? -2.922 7.218 17.144 1.00 90.00 73 LEU A N 1
ATOM 579 C CA . LEU A 1 73 ? -1.974 7.063 18.256 1.00 90.00 73 LEU A CA 1
ATOM 580 C C . LEU A 1 73 ? -0.661 7.810 17.982 1.00 90.00 73 LEU A C 1
ATOM 582 O O . LEU A 1 73 ? -0.228 8.615 18.809 1.00 90.00 73 LEU A O 1
ATOM 586 N N . ILE A 1 74 ? -0.061 7.609 16.805 1.00 89.69 74 ILE A N 1
ATOM 587 C CA . ILE A 1 74 ? 1.189 8.281 16.405 1.00 89.69 74 ILE A CA 1
ATOM 588 C C . ILE A 1 74 ? 1.005 9.801 16.350 1.00 89.69 74 ILE A C 1
ATOM 590 O O . ILE A 1 74 ? 1.865 10.565 16.795 1.00 89.69 74 ILE A O 1
ATOM 594 N N . LYS A 1 75 ? -0.119 10.259 15.801 1.00 88.56 75 LYS A N 1
ATOM 595 C CA . LYS A 1 75 ? -0.451 11.682 15.691 1.00 88.56 75 LYS A CA 1
ATOM 596 C C . LYS A 1 7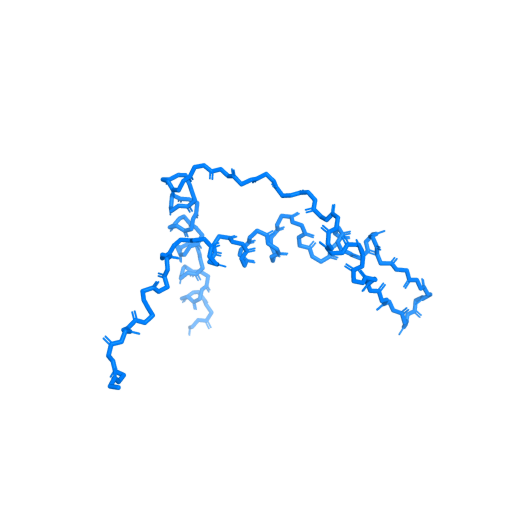5 ? -0.580 12.349 17.061 1.00 88.56 75 LYS A C 1
ATOM 598 O O . LYS A 1 75 ? -0.105 13.470 17.227 1.00 88.56 75 LYS A O 1
ATOM 603 N N . ASN A 1 76 ? -1.160 11.657 18.039 1.00 84.69 76 ASN A N 1
ATOM 604 C CA . ASN A 1 76 ? -1.311 12.170 19.402 1.00 84.69 76 ASN A CA 1
ATOM 605 C C . ASN A 1 76 ? -0.008 12.137 20.216 1.00 84.69 76 ASN A C 1
ATOM 607 O O . ASN A 1 76 ? 0.136 12.936 21.131 1.00 84.69 76 ASN A O 1
ATOM 611 N N . GLN A 1 77 ? 0.953 11.274 19.871 1.00 80.19 77 GLN A N 1
ATOM 612 C CA . GLN A 1 77 ? 2.295 11.274 20.479 1.00 80.19 77 GLN A CA 1
ATOM 613 C C . GLN A 1 77 ? 3.184 12.433 20.005 1.00 80.19 77 GLN A C 1
ATOM 615 O O . GLN A 1 77 ? 4.161 12.771 20.666 1.00 80.19 77 GLN A O 1
ATOM 620 N N . LYS A 1 78 ? 2.879 13.034 18.849 1.00 65.12 78 LYS A N 1
ATOM 621 C CA . LYS A 1 78 ? 3.627 14.170 18.282 1.00 65.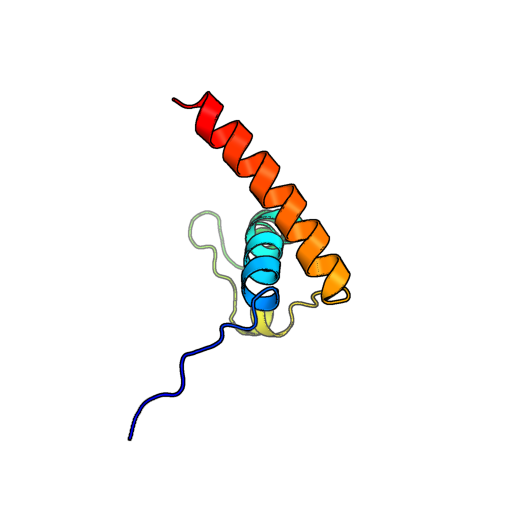12 78 LYS A CA 1
ATOM 622 C C . LYS A 1 78 ? 3.084 15.537 18.722 1.00 65.12 78 LYS A C 1
ATOM 624 O O . LYS A 1 78 ? 3.424 16.544 18.100 1.00 65.12 78 LYS A O 1
ATOM 629 N N . LYS A 1 79 ? 2.226 15.566 19.742 1.00 50.56 79 LYS A N 1
ATOM 630 C CA . LYS A 1 79 ? 1.568 16.760 20.277 1.00 50.56 79 LYS A CA 1
ATOM 631 C C . LYS A 1 79 ? 2.075 17.057 21.681 1.00 50.56 79 LYS A C 1
ATOM 633 O O . LYS A 1 79 ? 2.240 18.258 21.974 1.00 50.56 79 LYS A O 1
#

pLDDT: mean 74.23, std 15.33, range [32.28, 90.38]

Foldseek 3Di:
DDDDPPPVVPQDVLLVVCCCCPVCNPVVQQVQWDDDDPDTHHDPVNVVPDDDDDDDSVVSVVVSVVVVVVVVVVVVVVD

InterPro domains:
  IPR000055 Type I restriction modification DNA specificity domain [PF01420] (34-75)
  IPR044946 Type I restriction modification DNA specificity domain superfamily [G3DSA:3.90.220.20] (9-79)

Sequence (79 aa):
MFLGGFVFWSGGPRYLLYFMSGIIGFRELHNMAIGTTGQIQIPITTIENLTIKIPSLEEQEKIIKSLDVEYELIKNQKK